Protein AF-A0A535ZSZ1-F1 (afdb_monomer_lite)

Radius of gyration: 15.36 Å; chains: 1; bounding box: 42×15×36 Å

Sequence (61 aa):
MNSSTTPIRVGLIVPSSNVTIETELPALLARHESATFTFHSSRMRMQEVSEEGLQTMNAQR

Structure (mmCIF, N/CA/C/O backbone):
data_AF-A0A535ZSZ1-F1
#
_entry.id   AF-A0A535ZSZ1-F1
#
loop_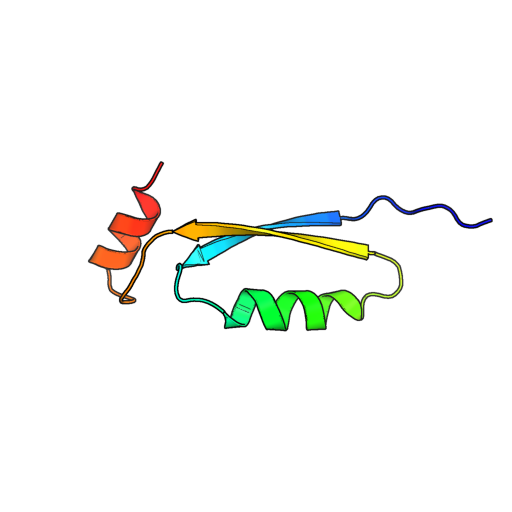
_atom_site.group_PDB
_atom_site.id
_atom_site.type_symbol
_atom_site.label_atom_id
_atom_site.label_alt_id
_atom_site.label_comp_id
_atom_site.label_asym_id
_atom_site.label_entity_id
_atom_site.label_seq_id
_atom_site.pdbx_PDB_ins_code
_atom_site.Cartn_x
_atom_site.Cartn_y
_atom_site.Cartn_z
_atom_site.occupancy
_atom_site.B_iso_or_equiv
_atom_site.auth_seq_id
_atom_site.auth_comp_id
_atom_site.auth_asym_id
_atom_site.auth_atom_id
_atom_site.pdbx_PDB_model_num
ATOM 1 N N . MET A 1 1 ? 24.772 -4.656 -18.659 1.00 38.75 1 MET A N 1
ATOM 2 C CA . MET A 1 1 ? 25.160 -4.003 -17.391 1.00 38.75 1 MET A CA 1
ATOM 3 C C . MET A 1 1 ? 23.874 -3.739 -16.639 1.00 38.75 1 MET A C 1
ATOM 5 O O . MET A 1 1 ? 23.184 -2.779 -16.947 1.00 38.75 1 MET A O 1
ATOM 9 N N . ASN A 1 2 ? 23.483 -4.657 -15.758 1.00 42.47 2 ASN A N 1
ATOM 10 C CA . ASN A 1 2 ? 22.230 -4.537 -15.022 1.00 42.47 2 ASN A CA 1
ATOM 11 C C . ASN A 1 2 ? 22.542 -3.726 -13.771 1.00 42.47 2 ASN A C 1
ATOM 13 O O . ASN A 1 2 ? 22.943 -4.287 -12.755 1.00 42.47 2 ASN A O 1
ATOM 17 N N . SER A 1 3 ? 22.446 -2.402 -13.873 1.00 52.03 3 SER A N 1
ATOM 18 C CA . SER A 1 3 ? 22.431 -1.547 -12.691 1.00 52.03 3 SER A CA 1
ATOM 19 C C . SER A 1 3 ? 21.217 -1.970 -11.871 1.00 52.03 3 SER A C 1
ATOM 21 O O . SER A 1 3 ? 20.085 -1.742 -12.287 1.00 52.03 3 SER A O 1
ATOM 23 N N . SER A 1 4 ? 21.432 -2.677 -10.763 1.00 58.22 4 SER A N 1
ATOM 24 C CA . SER A 1 4 ? 20.354 -3.037 -9.848 1.00 58.22 4 SER A CA 1
ATOM 25 C C . SER A 1 4 ? 19.862 -1.750 -9.192 1.00 58.22 4 SER A C 1
ATOM 27 O O . SER A 1 4 ? 20.434 -1.294 -8.201 1.00 58.22 4 SER A O 1
ATOM 29 N N . THR A 1 5 ? 18.857 -1.113 -9.787 1.00 77.12 5 THR A N 1
ATOM 30 C CA . THR A 1 5 ? 18.195 0.046 -9.193 1.00 77.12 5 THR A CA 1
ATOM 31 C C . THR A 1 5 ? 17.631 -0.377 -7.842 1.00 77.12 5 THR A C 1
ATOM 33 O O . THR A 1 5 ? 16.840 -1.317 -7.762 1.00 77.12 5 THR A O 1
ATOM 36 N N . THR A 1 6 ? 18.069 0.283 -6.770 1.00 89.62 6 THR A N 1
ATOM 37 C CA . THR A 1 6 ? 17.540 0.050 -5.424 1.00 89.62 6 THR A CA 1
ATOM 38 C C . THR A 1 6 ? 16.019 0.240 -5.435 1.00 89.62 6 THR A C 1
ATOM 40 O O . THR A 1 6 ? 15.560 1.287 -5.899 1.00 89.62 6 THR A O 1
ATOM 43 N N . PRO A 1 7 ? 15.225 -0.720 -4.925 1.00 92.19 7 PRO A N 1
ATOM 44 C CA . PRO A 1 7 ? 13.776 -0.582 -4.908 1.00 92.19 7 PRO A CA 1
ATOM 45 C C . PRO A 1 7 ? 13.312 0.608 -4.066 1.00 92.19 7 PRO A C 1
ATOM 47 O O . PRO A 1 7 ? 13.817 0.847 -2.965 1.00 92.19 7 PRO A O 1
ATOM 50 N N . ILE A 1 8 ? 12.306 1.325 -4.564 1.00 95.88 8 ILE A N 1
ATOM 51 C CA . ILE A 1 8 ? 11.634 2.397 -3.833 1.00 95.88 8 ILE A CA 1
ATOM 52 C C . ILE A 1 8 ? 10.721 1.753 -2.787 1.00 95.88 8 ILE A C 1
ATOM 54 O O . ILE A 1 8 ? 9.827 0.971 -3.113 1.00 95.88 8 ILE A O 1
ATOM 58 N N . ARG A 1 9 ? 10.949 2.080 -1.514 1.00 96.25 9 ARG A N 1
ATOM 59 C CA . ARG A 1 9 ? 10.197 1.517 -0.387 1.00 96.25 9 ARG A CA 1
ATOM 60 C C . ARG A 1 9 ? 8.996 2.401 -0.074 1.00 96.25 9 ARG A C 1
ATOM 62 O O . ARG A 1 9 ? 9.165 3.569 0.264 1.00 96.25 9 ARG A O 1
ATOM 69 N N . VAL A 1 10 ? 7.800 1.830 -0.145 1.00 96.31 10 VAL A N 1
ATOM 70 C CA . VAL A 1 10 ? 6.530 2.515 0.116 1.00 96.31 10 VAL A CA 1
ATOM 71 C C . VAL A 1 10 ? 5.953 2.010 1.436 1.00 96.31 10 VAL A C 1
ATOM 73 O O . VAL A 1 10 ? 5.662 0.823 1.586 1.00 96.31 10 VAL A O 1
ATOM 76 N N . GLY A 1 11 ? 5.807 2.914 2.405 1.00 95.06 11 GLY A N 1
ATOM 77 C CA . GLY A 1 11 ? 5.098 2.649 3.655 1.00 95.06 11 GLY A CA 1
ATOM 78 C C . GLY A 1 11 ? 3.612 2.964 3.507 1.00 95.06 11 GLY A C 1
ATOM 79 O O . GLY A 1 11 ? 3.266 4.040 3.023 1.00 95.06 11 GLY A O 1
ATOM 80 N N . LEU A 1 12 ? 2.745 2.045 3.926 1.00 92.94 12 LEU A N 1
ATOM 81 C CA . LEU A 1 12 ? 1.294 2.216 3.893 1.00 92.94 12 LEU A CA 1
ATOM 82 C C . LEU A 1 12 ? 0.745 2.197 5.319 1.00 92.94 12 LEU A C 1
ATOM 84 O O . LEU A 1 12 ? 0.924 1.215 6.032 1.00 92.94 12 LEU A O 1
ATOM 88 N N . ILE A 1 13 ? 0.062 3.262 5.731 1.00 87.25 13 ILE A N 1
ATOM 89 C CA . ILE A 1 13 ? -0.767 3.249 6.941 1.00 87.25 13 ILE A CA 1
ATOM 90 C C . ILE A 1 13 ? -2.182 2.945 6.480 1.00 87.25 13 ILE A C 1
ATOM 92 O O . ILE A 1 13 ? -2.785 3.737 5.757 1.00 87.25 13 ILE A O 1
ATOM 96 N N . VAL A 1 14 ? -2.679 1.769 6.848 1.00 85.38 14 VAL A N 1
ATOM 97 C CA . VAL A 1 14 ? -3.966 1.271 6.363 1.00 85.38 14 VAL A CA 1
ATOM 98 C C . VAL A 1 14 ? -4.842 0.831 7.530 1.00 85.38 14 VAL A C 1
ATOM 100 O O . VAL A 1 14 ? -4.339 0.282 8.515 1.00 85.38 14 VAL A O 1
ATOM 103 N N . PRO A 1 15 ? -6.166 1.019 7.443 1.00 85.44 15 PRO A N 1
ATOM 104 C CA . PRO A 1 15 ? -7.093 0.318 8.315 1.00 85.44 15 PRO A CA 1
ATOM 105 C C . PRO A 1 15 ? -6.871 -1.190 8.224 1.00 85.44 15 PRO A C 1
ATOM 107 O O . PRO A 1 15 ? -6.606 -1.720 7.144 1.00 85.44 15 PRO A O 1
ATOM 110 N N . SER A 1 16 ? -7.056 -1.910 9.329 1.00 82.06 16 SER A N 1
ATOM 111 C CA . SER A 1 16 ? -6.949 -3.372 9.348 1.00 82.06 16 SER A CA 1
ATOM 112 C C . SER A 1 16 ? -7.862 -4.056 8.325 1.00 82.06 16 SER A C 1
ATOM 114 O O . SER A 1 16 ? -7.523 -5.137 7.850 1.00 82.06 16 SER A O 1
ATOM 116 N N . SER A 1 17 ? -8.988 -3.419 7.988 1.00 81.25 17 SER A N 1
ATOM 117 C CA . SER A 1 17 ? -9.985 -3.871 7.015 1.00 81.25 17 SER A CA 1
ATOM 118 C C . SER A 1 17 ? -9.685 -3.481 5.560 1.00 81.25 17 SER A C 1
ATOM 120 O O . SER A 1 17 ? -10.352 -3.986 4.659 1.00 81.25 17 SER A O 1
ATOM 122 N N . ASN A 1 18 ? -8.710 -2.604 5.290 1.00 85.75 18 ASN A N 1
ATOM 123 C CA . ASN A 1 18 ? -8.466 -2.107 3.936 1.00 85.75 18 ASN A CA 1
ATOM 124 C C . ASN A 1 18 ? -7.533 -3.043 3.156 1.00 85.75 18 ASN A C 1
ATOM 126 O O . ASN A 1 18 ? -6.314 -2.962 3.269 1.00 85.75 18 ASN A O 1
ATOM 130 N N . VAL A 1 19 ? -8.135 -3.918 2.350 1.00 88.38 19 VAL A N 1
ATOM 131 C CA . VAL A 1 19 ? -7.428 -4.835 1.435 1.00 88.38 19 VAL A CA 1
ATOM 132 C C . VAL A 1 19 ? -7.247 -4.257 0.027 1.00 88.38 19 VAL A C 1
ATOM 134 O O .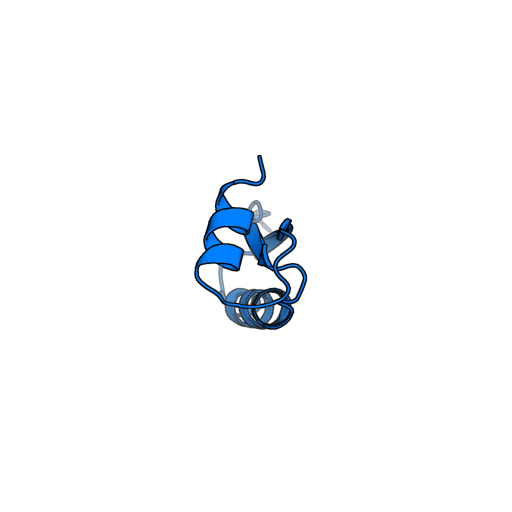 VAL A 1 19 ? -6.388 -4.708 -0.732 1.00 88.38 19 VAL A O 1
ATOM 137 N N . THR A 1 20 ? -8.048 -3.249 -0.334 1.00 94.25 20 THR A N 1
ATOM 138 C CA . THR A 1 20 ? -8.068 -2.656 -1.675 1.00 94.25 20 THR A CA 1
ATOM 139 C C . THR A 1 20 ? -6.739 -1.992 -1.996 1.00 94.25 20 THR A C 1
ATOM 141 O O . THR A 1 20 ? -6.124 -2.311 -3.012 1.00 94.25 20 THR A O 1
ATOM 144 N N . ILE A 1 21 ? -6.240 -1.125 -1.109 1.00 92.69 21 ILE A N 1
ATOM 145 C CA . ILE A 1 21 ? -5.020 -0.365 -1.401 1.00 92.69 21 ILE A CA 1
ATOM 146 C C . ILE A 1 21 ? -3.774 -1.256 -1.422 1.00 92.69 21 ILE A C 1
ATOM 148 O O . ILE A 1 21 ? -2.844 -1.007 -2.184 1.00 92.69 21 ILE A O 1
ATOM 152 N N . GLU A 1 22 ? -3.786 -2.337 -0.641 1.00 92.19 22 GLU A N 1
ATOM 153 C CA . GLU A 1 22 ? -2.724 -3.345 -0.629 1.00 92.19 22 GLU A CA 1
ATOM 154 C C . GLU A 1 22 ? -2.690 -4.182 -1.916 1.00 92.19 22 GLU A C 1
ATOM 156 O O . GLU A 1 22 ? -1.674 -4.809 -2.198 1.00 92.19 22 GLU A O 1
ATOM 161 N N . THR A 1 23 ? -3.764 -4.175 -2.711 1.00 93.94 23 THR A N 1
ATOM 162 C CA . THR A 1 23 ? -3.864 -4.929 -3.970 1.00 93.94 23 THR A CA 1
ATOM 163 C C . THR A 1 23 ? -3.697 -4.023 -5.190 1.00 93.94 23 THR A C 1
ATOM 165 O O . THR A 1 23 ? -2.923 -4.325 -6.101 1.00 93.94 23 THR A O 1
ATOM 168 N N . GLU A 1 24 ? -4.397 -2.889 -5.213 1.00 97.62 24 GLU A N 1
ATOM 169 C CA . GLU A 1 24 ? -4.441 -1.998 -6.375 1.00 97.62 24 GLU A CA 1
ATOM 170 C C . GLU A 1 24 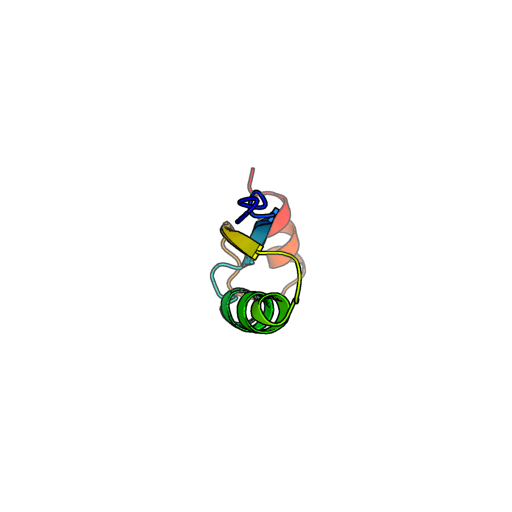? -3.152 -1.193 -6.543 1.00 97.62 24 GLU A C 1
ATOM 172 O O . GLU A 1 24 ? -2.674 -1.031 -7.668 1.00 97.62 24 GLU A O 1
ATOM 177 N N . LEU A 1 25 ? -2.541 -0.730 -5.445 1.00 95.12 25 LEU A N 1
ATOM 178 C CA . LEU A 1 25 ? -1.331 0.085 -5.52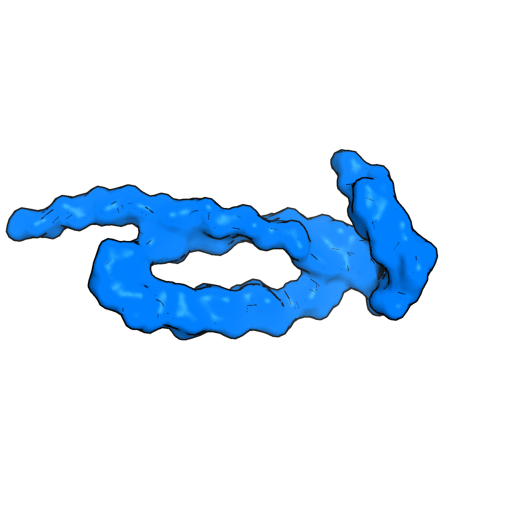1 1.00 95.12 25 LEU A CA 1
ATOM 179 C C . LEU A 1 25 ? -0.122 -0.709 -6.051 1.00 95.12 25 LEU A C 1
ATOM 181 O O . LEU A 1 25 ? 0.553 -0.200 -6.953 1.00 95.12 25 LEU A O 1
ATOM 185 N N . PRO A 1 26 ? 0.141 -1.957 -5.602 1.00 96.00 26 PRO A N 1
ATOM 186 C CA . PRO A 1 26 ? 1.168 -2.785 -6.228 1.00 96.00 26 PRO A CA 1
ATOM 187 C C . PRO A 1 26 ? 0.880 -3.087 -7.699 1.00 96.00 26 PRO A C 1
ATOM 189 O O . PRO A 1 26 ? 1.791 -2.999 -8.519 1.00 96.00 26 PRO A O 1
ATOM 192 N N . ALA A 1 27 ? -0.373 -3.389 -8.061 1.00 96.75 27 ALA A N 1
ATOM 193 C CA . ALA A 1 27 ? -0.745 -3.676 -9.448 1.00 96.75 27 ALA A CA 1
ATOM 194 C C . ALA A 1 27 ? -0.553 -2.463 -10.376 1.00 96.75 27 ALA A C 1
ATOM 196 O O . ALA A 1 27 ? -0.164 -2.621 -11.537 1.00 96.75 27 ALA A O 1
ATOM 197 N N . LEU A 1 28 ? -0.808 -1.257 -9.866 1.00 96.75 28 LEU A N 1
ATOM 198 C CA . LEU A 1 28 ? -0.600 -0.008 -10.591 1.00 96.75 28 LEU A CA 1
ATOM 199 C C . LEU A 1 28 ? 0.894 0.292 -10.768 1.00 96.75 28 LEU A C 1
ATOM 201 O O . LEU A 1 28 ? 1.338 0.543 -11.888 1.00 96.75 28 LEU A O 1
ATOM 205 N N . LEU A 1 29 ? 1.681 0.223 -9.691 1.00 96.31 29 LEU A N 1
ATOM 206 C CA . LEU A 1 29 ? 3.103 0.584 -9.716 1.00 96.31 29 LEU A CA 1
ATOM 207 C C . LEU A 1 29 ? 4.000 -0.478 -10.365 1.00 96.31 29 LEU A C 1
ATOM 209 O O . LEU A 1 29 ? 5.072 -0.139 -10.860 1.00 96.31 29 LEU A O 1
ATOM 213 N N . ALA A 1 30 ? 3.550 -1.731 -10.459 1.00 94.44 30 ALA A N 1
ATOM 214 C CA . ALA A 1 30 ? 4.239 -2.774 -11.224 1.00 94.44 30 ALA A CA 1
ATOM 215 C C . ALA A 1 30 ? 4.354 -2.455 -12.727 1.00 94.44 30 ALA A C 1
ATOM 217 O O . ALA A 1 30 ? 5.174 -3.055 -13.416 1.00 94.44 30 ALA A O 1
ATOM 218 N N . ARG A 1 31 ? 3.547 -1.518 -13.245 1.00 95.75 31 ARG A N 1
ATOM 219 C CA . ARG A 1 31 ? 3.590 -1.070 -14.648 1.00 95.75 31 ARG A CA 1
ATOM 220 C C . ARG A 1 31 ? 4.649 0.004 -14.910 1.00 95.75 31 ARG A C 1
ATOM 222 O O . ARG A 1 31 ? 4.799 0.430 -16.049 1.00 95.75 31 ARG A O 1
ATOM 229 N N . HIS A 1 32 ? 5.344 0.482 -13.878 1.00 94.88 32 HIS A N 1
ATOM 230 C CA . HIS A 1 32 ? 6.349 1.527 -14.025 1.00 94.88 32 HIS A CA 1
ATOM 231 C C . HIS A 1 32 ? 7.612 0.975 -14.703 1.00 94.88 32 HIS A C 1
ATOM 233 O O . HIS A 1 32 ? 8.215 0.016 -14.233 1.00 94.88 32 HIS A O 1
ATOM 239 N N . GLU A 1 33 ? 8.043 1.604 -15.794 1.00 91.31 33 GLU A N 1
ATOM 240 C CA . GLU A 1 33 ? 9.054 1.035 -16.700 1.00 91.31 33 GLU A CA 1
ATOM 241 C C . GLU A 1 33 ? 10.472 0.995 -16.110 1.00 91.31 33 GLU A C 1
ATOM 243 O O . GLU A 1 33 ? 11.269 0.120 -16.440 1.00 91.31 33 GLU A O 1
ATOM 248 N N . SER A 1 34 ? 10.803 1.952 -15.240 1.00 90.19 34 SER A N 1
ATOM 249 C CA . SER A 1 34 ? 12.179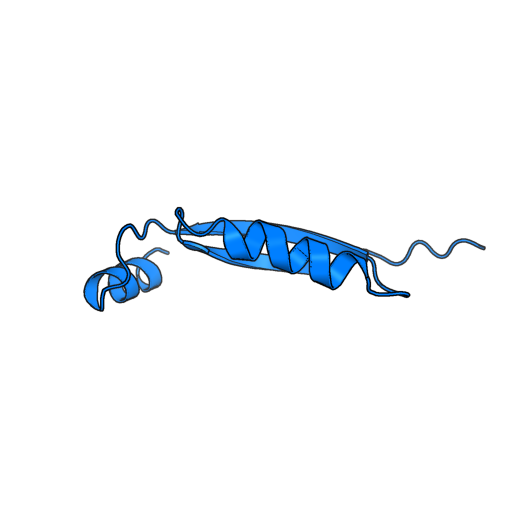 2.192 -14.782 1.00 90.19 34 SER A CA 1
ATOM 250 C C . SER A 1 34 ? 12.401 2.023 -13.279 1.00 90.19 34 SER A C 1
ATOM 252 O O . SER A 1 34 ? 13.536 2.136 -12.812 1.00 90.19 34 SER A O 1
ATOM 254 N N . ALA A 1 35 ? 11.342 1.762 -12.509 1.00 92.88 35 ALA A N 1
ATOM 255 C CA . ALA A 1 35 ? 11.407 1.717 -11.053 1.00 92.88 35 ALA A CA 1
ATOM 256 C C . ALA A 1 35 ? 10.745 0.451 -10.522 1.00 92.88 35 ALA A C 1
ATOM 258 O O . ALA A 1 35 ? 9.683 0.043 -10.980 1.00 92.88 35 ALA A O 1
ATOM 259 N N . THR A 1 36 ? 11.374 -0.144 -9.515 1.00 95.00 36 THR A N 1
ATOM 260 C CA . THR A 1 36 ? 10.831 -1.276 -8.764 1.00 95.00 36 THR A CA 1
ATOM 261 C C . THR A 1 36 ? 10.406 -0.807 -7.383 1.00 95.00 36 THR A C 1
ATOM 263 O O . THR A 1 36 ? 11.1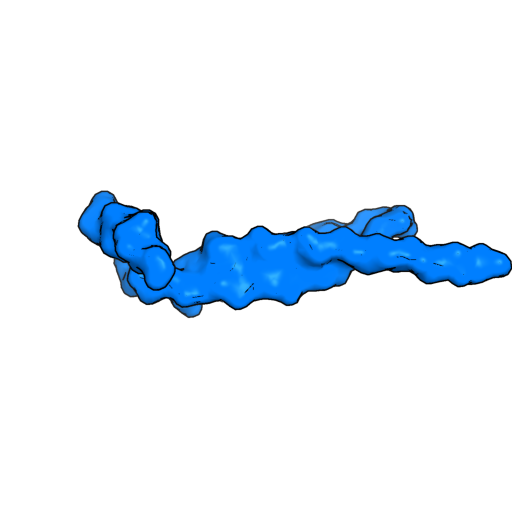11 -0.004 -6.770 1.00 95.00 36 THR A O 1
ATOM 266 N N . PHE A 1 37 ? 9.301 -1.342 -6.869 1.00 96.31 37 PHE A N 1
ATOM 267 C CA . PHE A 1 37 ? 8.715 -0.916 -5.600 1.00 96.31 37 PHE A CA 1
ATOM 268 C C . PHE A 1 37 ? 8.597 -2.082 -4.622 1.00 96.31 37 PHE A C 1
ATOM 270 O O . PHE A 1 37 ? 8.322 -3.214 -5.021 1.00 96.31 37 PHE A O 1
ATOM 277 N N . THR A 1 38 ? 8.761 -1.795 -3.333 1.00 96.75 38 THR A N 1
ATOM 278 C CA . THR A 1 38 ? 8.419 -2.718 -2.243 1.00 96.75 38 THR A CA 1
ATOM 279 C C . THR A 1 38 ? 7.439 -2.041 -1.296 1.00 96.75 38 THR A C 1
ATOM 281 O O . THR A 1 38 ? 7.590 -0.859 -0.988 1.00 96.75 38 THR A O 1
ATOM 284 N N . PHE A 1 39 ? 6.454 -2.789 -0.805 1.00 96.50 39 PHE A N 1
ATOM 285 C CA . PHE A 1 39 ? 5.366 -2.258 0.017 1.00 96.50 39 PHE A CA 1
ATOM 286 C C . PHE A 1 39 ? 5.442 -2.816 1.434 1.00 96.50 39 PHE A C 1
ATOM 288 O O . PHE A 1 39 ? 5.663 -4.012 1.628 1.00 96.50 39 PHE A O 1
ATOM 295 N N . HIS A 1 40 ? 5.259 -1.943 2.420 1.00 95.31 40 HIS A N 1
ATOM 296 C CA . HIS A 1 40 ? 5.254 -2.298 3.834 1.00 95.31 40 HIS A CA 1
ATOM 297 C C . HIS A 1 40 ? 4.048 -1.643 4.513 1.00 95.31 40 HIS A C 1
ATOM 299 O O . HIS A 1 40 ? 4.007 -0.421 4.653 1.00 95.31 40 HIS A O 1
ATOM 305 N N . SER A 1 41 ? 3.075 -2.450 4.934 1.00 91.56 41 SER A N 1
ATOM 306 C CA . SER A 1 41 ? 1.861 -1.964 5.594 1.00 91.56 41 SER A CA 1
ATOM 307 C C . SER A 1 41 ? 2.008 -1.948 7.116 1.00 91.56 41 SER A C 1
ATOM 309 O O . SER A 1 41 ? 2.453 -2.930 7.710 1.00 91.56 41 SER A O 1
ATOM 311 N N . SER A 1 42 ? 1.549 -0.873 7.751 1.00 88.75 42 SER A N 1
ATOM 312 C CA . SER A 1 42 ? 1.198 -0.827 9.169 1.00 88.75 42 SER A CA 1
ATOM 313 C C . SER A 1 42 ? -0.321 -0.743 9.286 1.00 88.75 42 SER A C 1
ATOM 315 O O . SER A 1 42 ? -0.945 0.136 8.686 1.00 88.75 42 SER A O 1
ATOM 317 N N . ARG A 1 43 ? -0.922 -1.687 10.017 1.00 86.25 43 ARG A N 1
ATOM 318 C CA . ARG A 1 43 ? -2.378 -1.791 10.167 1.00 86.25 43 ARG A CA 1
ATOM 319 C C . ARG A 1 43 ? -2.832 -1.137 11.462 1.00 86.25 43 ARG A C 1
ATOM 321 O O . ARG A 1 43 ? -2.404 -1.553 12.535 1.00 86.25 43 ARG A O 1
ATOM 328 N N . MET A 1 44 ? -3.761 -0.196 11.362 1.00 79.38 44 MET A N 1
ATOM 329 C CA . MET A 1 44 ? -4.436 0.400 12.517 1.00 79.38 44 MET A CA 1
ATOM 330 C C . MET A 1 44 ? -5.821 -0.227 12.687 1.00 79.38 44 MET A C 1
ATOM 332 O O . MET A 1 44 ? -6.497 -0.526 11.698 1.00 79.38 44 MET A O 1
ATOM 336 N N . ARG A 1 45 ? -6.267 -0.460 13.927 1.00 74.25 45 ARG A N 1
ATOM 337 C CA . ARG A 1 45 ? -7.615 -1.011 14.157 1.00 74.25 45 ARG A CA 1
ATOM 338 C C . ARG A 1 45 ? -8.657 0.071 13.880 1.00 74.25 45 ARG A C 1
ATOM 340 O O . ARG A 1 45 ? -8.793 0.993 14.675 1.00 74.25 45 ARG A O 1
ATOM 347 N N . MET A 1 46 ? -9.401 -0.085 12.788 1.00 68.19 46 MET A N 1
ATOM 348 C CA . MET A 1 46 ? -10.570 0.728 12.449 1.00 68.19 46 MET A CA 1
ATOM 349 C C . MET A 1 46 ? -11.616 -0.191 11.808 1.00 68.19 46 MET A C 1
ATOM 351 O O . MET A 1 46 ? -11.369 -0.776 10.752 1.00 68.19 46 MET A O 1
ATOM 355 N N . GLN A 1 47 ? -12.741 -0.391 12.497 1.00 66.25 47 GLN A N 1
ATOM 356 C CA . GLN A 1 47 ? -13.817 -1.294 12.059 1.00 66.25 47 GLN A CA 1
ATOM 357 C C . GLN A 1 47 ? -14.889 -0.565 11.244 1.00 66.25 47 GLN A C 1
ATOM 359 O O . GLN A 1 47 ? -15.443 -1.150 10.320 1.00 66.25 47 GLN A O 1
ATOM 364 N N . GLU A 1 48 ? -15.123 0.715 11.533 1.00 70.62 48 GLU A N 1
ATOM 365 C CA . GLU A 1 48 ? -16.112 1.554 10.862 1.00 70.62 48 GLU A CA 1
ATOM 366 C C . GLU A 1 48 ? -15.506 2.927 10.552 1.00 70.62 48 GLU A C 1
ATOM 368 O O . GLU A 1 48 ? -14.718 3.463 11.335 1.00 70.62 48 GLU A O 1
ATOM 373 N N . VAL A 1 49 ? -15.845 3.482 9.386 1.00 76.00 49 VAL A N 1
ATOM 374 C CA . VAL A 1 49 ? -15.393 4.815 8.967 1.00 76.00 49 VAL A CA 1
ATOM 375 C C . VAL A 1 49 ? -16.317 5.857 9.600 1.00 76.00 49 VAL A C 1
ATOM 377 O O . VAL A 1 49 ? -17.220 6.383 8.955 1.00 76.00 49 VAL A O 1
ATOM 380 N N . SER A 1 50 ? -16.106 6.121 10.885 1.00 79.06 50 SER A N 1
ATOM 381 C CA . SER A 1 50 ? -16.790 7.168 11.647 1.00 79.06 50 SER A CA 1
ATOM 382 C C . SER A 1 50 ? -15.788 8.217 12.128 1.00 79.06 50 SER A C 1
ATOM 384 O O . SER A 1 50 ? -14.578 7.980 12.140 1.00 79.06 50 SER A O 1
ATOM 386 N N . GLU A 1 51 ? -16.276 9.387 12.540 1.00 82.56 51 GLU A N 1
ATOM 387 C CA . GLU A 1 51 ? -15.419 10.437 13.103 1.00 82.56 51 GLU A CA 1
ATOM 388 C C . GLU A 1 51 ? -14.637 9.930 14.329 1.00 82.56 51 GLU A C 1
ATOM 390 O O . GLU A 1 51 ? -13.423 10.107 14.412 1.00 82.56 51 GLU A O 1
ATOM 395 N N . GLU A 1 52 ? -15.305 9.196 15.222 1.00 78.94 52 GLU A N 1
ATOM 396 C CA . GLU A 1 52 ? -14.693 8.555 16.393 1.00 78.94 52 GLU A CA 1
ATOM 397 C C . GLU A 1 52 ? -13.675 7.466 16.002 1.00 78.94 52 GLU A C 1
ATOM 399 O O . GLU A 1 52 ? -12.591 7.368 16.590 1.00 78.94 52 GLU A O 1
ATOM 404 N N . GLY A 1 53 ? -13.979 6.680 14.963 1.00 73.88 53 GLY A N 1
ATOM 405 C CA . GLY A 1 53 ? -13.076 5.663 14.420 1.00 73.88 53 GLY A CA 1
ATOM 406 C C . GLY A 1 53 ? -11.793 6.266 13.843 1.00 73.88 53 GLY A C 1
ATOM 407 O O . GLY A 1 53 ? -10.699 5.758 14.098 1.00 73.88 53 GLY A O 1
ATOM 408 N N . LEU A 1 54 ? -11.906 7.394 13.135 1.00 78.94 54 LEU A N 1
ATOM 409 C CA . LEU A 1 54 ? -10.769 8.142 12.591 1.00 78.94 54 LEU A CA 1
ATOM 410 C C . LEU A 1 54 ? -9.931 8.806 13.689 1.00 78.94 54 LEU A C 1
ATOM 412 O O . LEU A 1 54 ? -8.701 8.763 13.632 1.00 78.94 54 LEU A O 1
ATOM 416 N N . GLN A 1 55 ? -10.568 9.384 14.711 1.00 79.00 55 GLN A N 1
ATOM 417 C CA . GLN A 1 55 ? -9.859 9.935 15.870 1.00 79.00 55 GLN A CA 1
ATOM 418 C C . GLN A 1 55 ? -9.071 8.844 16.608 1.00 79.00 55 GLN A C 1
ATOM 420 O O . GLN A 1 55 ? -7.892 9.031 16.911 1.00 79.00 55 GLN A O 1
ATOM 425 N N . THR A 1 56 ? -9.688 7.679 16.822 1.00 77.88 56 THR A N 1
ATOM 426 C CA . THR A 1 56 ? -9.047 6.511 17.447 1.00 77.88 56 THR A CA 1
ATOM 427 C C . THR A 1 56 ? -7.875 5.988 16.617 1.00 77.88 56 THR A C 1
ATOM 429 O O . THR A 1 56 ? -6.833 5.642 17.176 1.00 77.88 56 THR A O 1
ATOM 432 N N . MET A 1 57 ? -8.016 5.955 15.289 1.00 75.25 57 MET A N 1
ATOM 433 C CA . MET A 1 57 ? -6.931 5.597 14.374 1.00 75.25 57 MET A CA 1
ATOM 434 C C . MET A 1 57 ? -5.750 6.568 14.519 1.00 75.25 57 MET A C 1
ATOM 436 O O . MET A 1 57 ? -4.627 6.127 14.732 1.00 75.25 57 MET A O 1
ATOM 440 N N . ASN A 1 58 ? -6.000 7.880 14.496 1.00 73.06 58 ASN A N 1
ATOM 441 C CA . ASN A 1 58 ? -4.952 8.899 14.634 1.00 73.06 58 ASN A CA 1
ATOM 442 C C . ASN A 1 58 ? -4.278 8.904 16.020 1.00 73.06 58 ASN A C 1
ATOM 444 O O . ASN A 1 58 ? -3.140 9.354 16.148 1.00 73.06 58 ASN A O 1
ATOM 448 N N . ALA A 1 59 ? -4.970 8.426 17.058 1.00 74.12 59 ALA A N 1
ATOM 449 C CA . ALA A 1 59 ? -4.468 8.379 18.430 1.00 74.12 59 ALA A CA 1
ATOM 450 C C . ALA A 1 59 ? -3.598 7.144 18.743 1.00 74.12 59 ALA A C 1
ATOM 452 O O . ALA A 1 59 ? -2.933 7.121 19.781 1.00 74.12 59 ALA A O 1
ATOM 453 N N . GLN A 1 60 ? -3.580 6.122 17.880 1.00 64.38 60 GLN A N 1
ATOM 454 C CA . GLN A 1 60 ? -2.722 4.943 18.042 1.00 64.38 60 GLN A CA 1
ATOM 455 C C . GLN A 1 60 ? -1.259 5.315 17.716 1.00 64.38 60 GLN A C 1
ATOM 457 O O . GLN A 1 60 ? -0.907 5.511 16.555 1.00 64.38 60 GLN A O 1
ATOM 462 N N . ARG A 1 61 ? -0.426 5.453 18.761 1.00 57.72 61 ARG A N 1
ATOM 463 C CA . ARG A 1 61 ? 1.035 5.657 18.678 1.00 57.72 61 ARG A CA 1
ATOM 464 C C . ARG A 1 61 ? 1.803 4.344 18.613 1.00 57.72 61 ARG A C 1
ATOM 466 O O . ARG A 1 61 ? 1.417 3.410 19.350 1.00 57.72 61 ARG A O 1
#

Secondary structure (DSSP, 8-state):
----PPPEEEEEEEETT--HHHHHHHHHHTT-SS--EEEEEEEE--SS-SHHHHHHHHH--

Foldseek 3Di:
DPPPPDADEAEAEEAPPDPPCVPVVQVVCVPPDPHHHDYDYDHFHADDPDPVSVVSRVPDD

pLDDT: mean 83.76, std 13.7, range [38.75, 97.62]